Protein AF-A0A816D664-F1 (afdb_monomer)

Mean predicted aligned error: 11.18 Å

pLDDT: mean 73.48, std 14.36, range [41.25, 93.94]

Organism: NCBI:txid433720

Radius of gyration: 19.9 Å; Cα contacts (8 Å, |Δi|>4): 190; chains: 1; bounding box: 33×31×74 Å

Sequence (166 aa):
MNRKTKLEDLSNEIFYEVFDYLHMLDIFIGFSSLNQRIWHMLKSIPLHINISLANSRKQIDFLLSHLTFHEDQVISINTSDRIRDHSSVIHLLFNRHYFINLKSCKLLLIYSMTKLNNIIKQIGNLNKLVILQIYQPDRSDLNENNNDELTRILLTNKSLSLRVLK

Solvent-accessible surface area (backbone atoms only — not comparable to full-atom values): 9686 Å² total; per-residue (Å²): 133,87,80,76,57,80,72,80,76,55,60,69,66,60,55,53,53,54,55,73,72,47,52,70,67,57,52,52,50,57,48,50,68,71,41,71,69,51,27,58,56,54,64,73,46,76,37,73,47,74,53,52,86,85,60,47,70,65,57,49,55,52,50,56,65,57,39,76,83,42,33,68,29,28,33,32,42,36,42,80,50,96,85,62,68,40,43,68,58,54,38,51,50,57,73,74,47,71,47,65,46,25,30,33,40,35,43,49,41,64,81,52,69,72,52,46,52,54,45,48,57,58,55,65,70,35,88,50,44,40,38,45,34,50,36,42,77,85,64,98,76,73,59,70,72,56,56,53,50,56,50,50,63,49,60,74,46,89,64,53,60,73,49,79,49,109

Structure (mmCIF, N/CA/C/O backbone):
data_AF-A0A816D664-F1
#
_entry.id   AF-A0A816D664-F1
#
loop_
_atom_site.group_PDB
_atom_site.id
_atom_site.type_symbol
_atom_site.label_atom_id
_atom_site.label_alt_id
_atom_site.label_comp_id
_atom_site.label_asym_id
_atom_site.label_entity_id
_atom_site.label_seq_id
_atom_site.pdbx_PDB_ins_code
_atom_site.Cartn_x
_atom_site.Cartn_y
_atom_site.Cartn_z
_atom_site.occupancy
_atom_site.B_iso_or_equiv
_atom_site.auth_seq_id
_atom_site.auth_comp_id
_atom_site.auth_asym_id
_atom_site.auth_atom_id
_atom_site.pdbx_PDB_model_num
ATOM 1 N N . MET A 1 1 ? 5.304 15.063 -46.441 1.00 43.06 1 MET A N 1
ATOM 2 C CA . MET A 1 1 ? 6.155 13.892 -46.126 1.00 43.06 1 MET A CA 1
ATOM 3 C C . MET A 1 1 ? 6.088 13.653 -44.628 1.00 43.06 1 MET A C 1
ATOM 5 O O . MET A 1 1 ? 6.681 14.419 -43.880 1.00 43.06 1 MET A O 1
ATOM 9 N N . ASN A 1 2 ? 5.320 12.651 -44.190 1.00 46.50 2 ASN A N 1
ATOM 10 C CA . ASN A 1 2 ? 5.296 12.244 -42.785 1.00 46.50 2 ASN A CA 1
ATOM 11 C C . ASN A 1 2 ? 6.663 11.651 -42.439 1.00 46.50 2 ASN A C 1
ATOM 13 O O . ASN A 1 2 ? 7.029 10.603 -42.969 1.00 46.50 2 ASN A O 1
ATOM 17 N N . ARG A 1 3 ? 7.430 12.332 -41.583 1.00 50.25 3 ARG A N 1
ATOM 18 C CA . ARG A 1 3 ? 8.590 11.729 -40.924 1.00 50.25 3 ARG A CA 1
ATOM 19 C C . ARG A 1 3 ? 8.050 10.685 -39.954 1.00 50.25 3 ARG A C 1
ATOM 21 O O . ARG A 1 3 ? 7.761 11.020 -38.810 1.00 50.25 3 ARG A O 1
ATOM 28 N N . LYS A 1 4 ? 7.882 9.450 -40.428 1.00 51.47 4 LYS A N 1
ATOM 29 C CA . LYS A 1 4 ? 7.743 8.304 -39.534 1.00 51.47 4 LYS A CA 1
ATOM 30 C C . LYS A 1 4 ? 8.963 8.297 -38.627 1.00 51.47 4 LYS A C 1
ATOM 32 O O . LYS A 1 4 ? 10.100 8.395 -39.099 1.00 51.47 4 LYS A O 1
ATOM 37 N N . THR A 1 5 ? 8.727 8.321 -37.326 1.00 56.34 5 THR A N 1
ATOM 38 C CA . THR A 1 5 ? 9.826 8.223 -36.366 1.00 56.34 5 THR A CA 1
ATOM 39 C C . THR A 1 5 ? 10.352 6.790 -36.404 1.00 56.34 5 THR A C 1
ATOM 41 O O . THR A 1 5 ? 9.566 5.862 -36.548 1.00 56.34 5 THR A O 1
ATOM 44 N N . LYS A 1 6 ? 11.673 6.591 -36.274 1.00 60.09 6 LYS A N 1
ATOM 45 C CA . LYS A 1 6 ? 12.343 5.269 -36.335 1.00 60.09 6 LYS A CA 1
ATOM 46 C C . LYS A 1 6 ? 11.758 4.205 -35.384 1.00 60.09 6 LYS A C 1
ATOM 48 O O . LYS A 1 6 ? 12.110 3.039 -35.486 1.00 60.09 6 LYS A O 1
ATOM 53 N N . LEU A 1 7 ? 10.909 4.620 -34.445 1.00 58.94 7 LEU A N 1
ATOM 54 C CA . LEU A 1 7 ? 10.200 3.756 -33.513 1.00 58.94 7 LEU A CA 1
ATOM 55 C C . LEU A 1 7 ? 9.073 2.948 -34.181 1.00 58.94 7 LEU A C 1
ATOM 57 O O . LEU A 1 7 ? 8.769 1.855 -33.726 1.00 58.94 7 LEU A O 1
ATOM 61 N N . GLU A 1 8 ? 8.464 3.473 -35.250 1.00 64.50 8 GLU A N 1
ATOM 62 C CA . GLU A 1 8 ? 7.367 2.814 -35.982 1.00 64.50 8 GLU A CA 1
ATOM 63 C C . GLU A 1 8 ? 7.844 1.621 -36.826 1.00 64.50 8 GLU A C 1
ATOM 65 O O . GLU A 1 8 ? 7.024 0.815 -37.258 1.00 64.50 8 GLU A O 1
ATOM 70 N N . ASP A 1 9 ? 9.158 1.515 -37.050 1.00 68.38 9 ASP A N 1
ATOM 71 C CA . ASP A 1 9 ? 9.792 0.438 -37.817 1.00 68.38 9 ASP A CA 1
ATOM 72 C C . ASP A 1 9 ? 10.318 -0.700 -36.915 1.00 68.38 9 ASP A C 1
ATOM 74 O O . ASP A 1 9 ? 10.860 -1.685 -37.419 1.00 68.38 9 ASP A O 1
ATOM 78 N N . LEU A 1 10 ? 10.188 -0.586 -35.584 1.00 70.56 10 LEU A N 1
ATOM 79 C CA . LEU A 1 10 ? 10.534 -1.679 -34.671 1.00 70.56 10 LEU A CA 1
ATOM 80 C C . LEU A 1 10 ? 9.488 -2.798 -34.740 1.00 70.56 10 LEU A C 1
ATOM 82 O O . LEU A 1 10 ? 8.285 -2.540 -34.742 1.00 70.56 10 LEU A O 1
ATOM 86 N N . SER A 1 11 ? 9.953 -4.052 -34.721 1.00 79.94 11 SER A N 1
ATOM 87 C CA . SER A 1 11 ? 9.071 -5.213 -34.564 1.00 79.94 11 SER A CA 1
ATOM 88 C C . SER A 1 11 ? 8.285 -5.098 -33.259 1.00 79.94 11 SER A C 1
ATOM 90 O O . SER A 1 11 ? 8.856 -4.790 -32.209 1.00 79.94 11 SER A O 1
ATOM 92 N N . ASN A 1 12 ? 6.988 -5.415 -33.310 1.00 78.62 12 ASN A N 1
ATOM 93 C CA . ASN A 1 12 ? 6.140 -5.515 -32.120 1.00 78.62 12 ASN A CA 1
ATOM 94 C C . ASN A 1 12 ? 6.729 -6.480 -31.074 1.00 78.62 12 ASN A C 1
ATOM 96 O O . ASN A 1 12 ? 6.502 -6.293 -29.884 1.00 78.62 12 ASN A O 1
ATOM 100 N N . GLU A 1 13 ? 7.525 -7.465 -31.501 1.00 78.50 13 GLU A N 1
ATOM 101 C CA . GLU A 1 13 ? 8.226 -8.410 -30.621 1.00 78.50 13 GLU A CA 1
ATOM 102 C C . GLU A 1 13 ? 9.146 -7.708 -29.619 1.00 78.50 13 GLU A C 1
ATOM 104 O O . GLU A 1 13 ? 9.125 -8.054 -28.443 1.00 78.50 13 GLU A O 1
ATOM 109 N N . ILE A 1 14 ? 9.864 -6.661 -30.039 1.00 76.50 14 ILE A N 1
ATOM 110 C CA . ILE A 1 14 ? 10.742 -5.900 -29.138 1.00 76.50 14 ILE A CA 1
ATOM 111 C C . ILE A 1 14 ? 9.908 -5.135 -28.104 1.00 76.50 14 ILE A C 1
ATOM 113 O O . ILE A 1 14 ? 10.322 -4.993 -26.957 1.00 76.50 14 ILE A O 1
ATOM 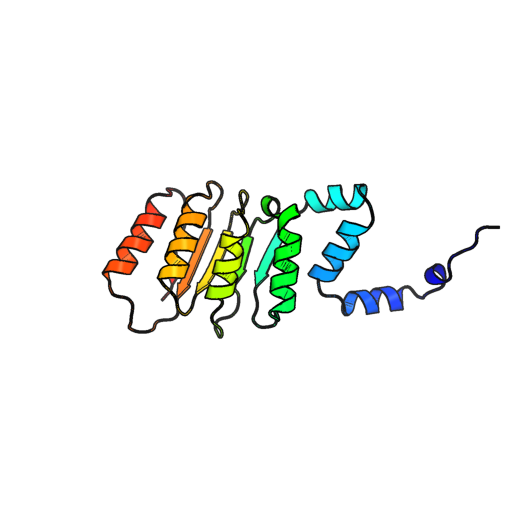117 N N . PHE A 1 15 ? 8.716 -4.655 -28.475 1.00 76.19 15 PHE A N 1
ATOM 118 C CA . PHE A 1 15 ? 7.822 -4.017 -27.511 1.00 76.19 15 PHE A CA 1
ATOM 119 C C . PHE A 1 15 ? 7.338 -5.018 -26.463 1.00 76.19 15 PHE A C 1
ATOM 121 O O . PHE A 1 15 ? 7.400 -4.707 -25.276 1.00 76.19 15 PHE A O 1
ATOM 128 N N . TYR A 1 16 ? 6.902 -6.212 -26.876 1.00 78.00 16 TYR A N 1
ATOM 129 C CA . TYR A 1 16 ? 6.491 -7.259 -25.937 1.00 78.00 16 TYR A CA 1
ATOM 130 C C . TYR A 1 16 ? 7.636 -7.664 -25.008 1.00 78.00 16 TYR A C 1
ATOM 132 O O . TYR A 1 16 ? 7.450 -7.682 -23.797 1.00 78.00 16 TYR A O 1
ATOM 140 N N . GLU A 1 17 ? 8.836 -7.852 -25.555 1.00 79.50 17 GLU A N 1
ATOM 141 C CA . GLU A 1 17 ? 10.027 -8.191 -24.780 1.00 79.50 17 GLU A CA 1
ATOM 142 C C . GLU A 1 17 ? 10.379 -7.095 -23.760 1.00 79.50 17 GLU A C 1
ATOM 144 O O . GLU A 1 17 ? 10.621 -7.387 -22.592 1.00 79.50 17 GLU A O 1
ATOM 149 N N . VAL A 1 18 ? 10.320 -5.813 -24.142 1.00 78.88 18 VAL A N 1
ATOM 150 C CA . VAL A 1 18 ? 10.524 -4.700 -23.198 1.00 78.88 18 VAL A CA 1
ATOM 151 C C . VAL A 1 18 ? 9.488 -4.725 -22.074 1.00 78.88 18 VAL A C 1
ATOM 153 O O . VAL A 1 18 ? 9.856 -4.534 -20.915 1.00 78.88 18 VAL A O 1
ATOM 156 N N . PHE A 1 19 ? 8.211 -4.969 -22.379 1.00 79.56 19 PHE A N 1
ATOM 157 C CA . PHE A 1 19 ? 7.166 -5.034 -21.354 1.00 79.56 19 PHE A CA 1
ATOM 158 C C . PHE A 1 19 ? 7.302 -6.252 -20.435 1.00 79.56 19 PHE A C 1
ATOM 160 O O . PHE A 1 19 ? 6.989 -6.125 -19.252 1.00 79.56 19 PHE A O 1
ATOM 167 N N . ASP A 1 20 ? 7.829 -7.373 -20.927 1.00 79.56 20 ASP A N 1
ATOM 168 C CA . ASP A 1 20 ? 8.101 -8.564 -20.114 1.00 79.56 20 ASP A CA 1
ATOM 169 C C . ASP A 1 20 ? 9.181 -8.310 -19.048 1.00 79.56 20 ASP A C 1
ATOM 171 O O . ASP A 1 20 ? 9.156 -8.915 -17.973 1.00 79.56 20 ASP A O 1
ATOM 175 N N . TYR A 1 21 ? 10.103 -7.376 -19.303 1.00 79.81 21 TYR A N 1
ATOM 176 C CA . TYR A 1 21 ? 11.138 -6.979 -18.342 1.00 79.81 21 TYR A CA 1
ATOM 177 C C . TYR A 1 21 ? 10.712 -5.866 -17.376 1.00 79.81 21 TYR A C 1
ATOM 179 O O . TYR A 1 21 ? 11.410 -5.623 -16.386 1.00 79.81 21 TYR A O 1
ATOM 187 N N . LEU A 1 22 ? 9.600 -5.172 -17.633 1.00 78.19 22 LEU A N 1
ATOM 188 C CA . LEU A 1 22 ? 9.158 -4.059 -16.794 1.00 78.19 22 LEU A CA 1
ATOM 189 C C . LEU A 1 22 ? 8.323 -4.545 -15.611 1.00 78.19 22 LEU A C 1
ATOM 191 O O . LEU A 1 22 ? 7.366 -5.308 -15.749 1.00 78.19 22 LEU A O 1
ATOM 195 N N . HIS A 1 23 ? 8.631 -4.029 -14.420 1.00 77.56 23 HIS A N 1
ATOM 196 C CA . HIS A 1 23 ? 7.772 -4.260 -13.271 1.00 77.56 23 HIS A CA 1
ATOM 197 C C . HIS A 1 23 ? 6.442 -3.520 -13.474 1.00 77.56 23 HIS A C 1
ATOM 199 O O . HIS A 1 23 ? 6.401 -2.419 -14.023 1.00 77.56 23 HIS A O 1
ATOM 205 N N . MET A 1 24 ? 5.334 -4.074 -12.971 1.00 76.50 24 MET A N 1
ATOM 206 C CA . MET A 1 24 ? 4.000 -3.474 -13.136 1.00 76.50 24 MET A CA 1
ATOM 207 C C . MET A 1 24 ? 3.927 -2.017 -12.639 1.00 76.50 24 MET A C 1
ATOM 209 O O . MET A 1 24 ? 3.183 -1.209 -13.191 1.00 76.50 24 MET A O 1
ATOM 213 N N . LEU A 1 25 ? 4.732 -1.665 -11.632 1.00 77.12 25 LEU A N 1
ATOM 214 C CA . LEU A 1 25 ? 4.871 -0.286 -11.156 1.00 77.12 25 LEU A CA 1
ATOM 215 C C . LEU A 1 25 ? 5.497 0.639 -12.214 1.00 77.12 25 LEU A C 1
ATOM 217 O O . LEU A 1 25 ? 5.010 1.750 -12.406 1.00 77.12 25 LEU A O 1
ATOM 221 N N . ASP A 1 26 ? 6.529 0.176 -12.919 1.00 79.12 26 ASP A N 1
ATOM 222 C CA . ASP A 1 26 ? 7.193 0.940 -13.980 1.00 79.12 26 ASP A CA 1
ATOM 223 C C . ASP A 1 26 ? 6.233 1.170 -15.150 1.00 79.12 26 ASP A C 1
ATOM 225 O O . ASP A 1 26 ? 6.122 2.284 -15.660 1.00 79.12 26 ASP A O 1
ATOM 229 N N . ILE A 1 27 ? 5.465 0.135 -15.509 1.00 81.81 27 ILE A N 1
ATOM 230 C CA . ILE A 1 27 ? 4.413 0.214 -16.529 1.00 81.81 27 ILE A CA 1
ATOM 231 C C . ILE A 1 27 ? 3.360 1.251 -16.123 1.00 81.81 27 ILE A C 1
ATOM 233 O O . ILE A 1 27 ? 3.046 2.157 -16.896 1.00 81.81 27 ILE A O 1
ATOM 237 N N . PHE A 1 28 ? 2.837 1.160 -14.897 1.00 81.12 28 PHE A N 1
ATOM 238 C CA . PHE A 1 28 ? 1.817 2.079 -14.389 1.00 81.12 28 PHE A CA 1
ATOM 239 C C . PHE A 1 28 ? 2.270 3.545 -14.440 1.00 81.12 28 PHE A C 1
ATOM 241 O O . PHE A 1 28 ? 1.501 4.414 -14.852 1.00 81.12 28 PHE A O 1
ATOM 248 N N . ILE A 1 29 ? 3.525 3.817 -14.080 1.00 77.81 29 ILE A N 1
ATOM 249 C CA . ILE A 1 29 ? 4.109 5.167 -14.082 1.00 77.81 29 ILE A CA 1
ATOM 250 C C . ILE A 1 29 ? 4.384 5.660 -15.500 1.00 77.81 29 ILE A C 1
ATOM 252 O O . ILE A 1 29 ? 4.113 6.820 -15.831 1.00 77.81 29 ILE A O 1
ATOM 256 N N . GLY A 1 30 ? 4.881 4.770 -16.360 1.00 83.06 30 GLY A N 1
ATOM 257 C CA . GLY A 1 30 ? 5.035 5.049 -17.780 1.00 83.06 30 GLY A CA 1
ATOM 258 C C . GLY A 1 30 ? 3.717 5.551 -18.358 1.00 83.06 30 GLY A C 1
ATOM 259 O O . GLY A 1 30 ? 3.673 6.638 -18.921 1.00 83.06 30 GLY A O 1
ATOM 260 N N . PHE A 1 31 ? 2.616 4.838 -18.108 1.00 83.06 31 PHE A N 1
ATOM 261 C CA . PHE A 1 31 ? 1.297 5.252 -18.585 1.00 83.06 31 PHE A CA 1
ATOM 262 C C . PHE A 1 31 ? 0.752 6.508 -17.889 1.00 83.06 31 PHE A C 1
ATOM 264 O O . PHE A 1 31 ? 0.151 7.346 -18.566 1.00 83.06 31 PHE A O 1
ATOM 271 N N . SER A 1 32 ? 0.962 6.690 -16.580 1.00 79.75 32 SER A N 1
ATOM 272 C CA . SER A 1 32 ? 0.440 7.861 -15.853 1.00 79.75 32 SER A CA 1
ATOM 273 C C . SER A 1 32 ? 1.061 9.184 -16.300 1.00 79.75 32 SER A C 1
ATOM 275 O O . SER A 1 32 ? 0.417 10.228 -16.188 1.00 79.75 32 SER A O 1
ATOM 277 N N . SER A 1 33 ? 2.262 9.138 -16.881 1.00 81.38 33 SER A N 1
ATOM 278 C CA . SER A 1 33 ? 2.984 10.308 -17.391 1.00 81.38 33 SER A CA 1
ATOM 279 C C . SER A 1 33 ? 2.764 10.611 -18.882 1.00 81.38 33 SER A C 1
ATOM 281 O O . SER A 1 33 ? 3.177 11.675 -19.339 1.00 81.38 33 SER A O 1
ATOM 283 N N . LEU A 1 34 ? 2.080 9.744 -19.646 1.00 85.12 34 LEU A N 1
ATOM 284 C CA . LEU A 1 34 ? 1.921 9.922 -21.101 1.00 85.12 34 LEU A CA 1
ATOM 285 C C . LEU A 1 34 ? 1.081 11.146 -21.485 1.00 85.12 34 LEU A C 1
ATOM 287 O O . LEU A 1 34 ? 1.493 11.947 -22.319 1.00 85.12 34 LEU A O 1
ATOM 291 N N . ASN A 1 35 ? -0.139 11.255 -20.952 1.00 87.06 35 ASN A N 1
ATOM 292 C CA . ASN A 1 35 ? -1.020 12.406 -21.159 1.00 87.06 35 ASN A CA 1
ATOM 293 C C . ASN A 1 35 ? -2.184 12.414 -20.157 1.00 87.06 35 ASN A C 1
ATOM 295 O O . ASN A 1 35 ? -2.508 11.405 -19.531 1.00 87.06 35 ASN A O 1
ATOM 299 N N . GLN A 1 36 ? -2.871 13.557 -20.066 1.00 85.12 36 GLN A N 1
ATOM 300 C CA . GLN A 1 36 ? -3.964 13.772 -19.116 1.00 85.12 36 GLN A CA 1
ATOM 301 C C . GLN A 1 36 ? -5.145 12.803 -19.304 1.00 85.12 36 GLN A C 1
ATOM 303 O O . GLN A 1 36 ? -5.793 12.431 -18.329 1.00 85.12 36 GLN A O 1
ATOM 308 N N . ARG A 1 37 ? -5.434 12.365 -20.537 1.00 88.50 37 ARG A N 1
ATOM 309 C CA . ARG A 1 37 ? -6.525 11.416 -20.802 1.00 88.50 37 ARG A CA 1
ATOM 310 C C . ARG A 1 37 ? -6.210 10.038 -20.221 1.00 88.50 37 ARG A C 1
ATOM 312 O O . ARG A 1 37 ? -7.069 9.458 -19.562 1.00 88.50 37 ARG A O 1
ATOM 319 N N . ILE A 1 38 ? -4.998 9.531 -20.450 1.00 84.69 38 ILE A N 1
ATOM 320 C CA . ILE A 1 38 ? -4.542 8.260 -19.870 1.00 84.69 38 ILE A CA 1
ATOM 321 C C . ILE A 1 38 ? -4.481 8.386 -18.352 1.00 84.69 38 ILE A C 1
ATOM 323 O O . ILE A 1 38 ? -4.948 7.491 -17.657 1.00 84.69 38 ILE A O 1
ATOM 327 N N . TRP A 1 39 ? -4.016 9.524 -17.837 1.00 84.56 39 TRP A N 1
ATOM 328 C CA . TRP A 1 39 ? -4.014 9.774 -16.403 1.00 84.56 39 TRP A CA 1
ATOM 329 C C . TRP A 1 39 ? -5.425 9.657 -15.796 1.00 84.56 39 TRP A C 1
ATOM 331 O O . TRP A 1 39 ? -5.653 8.863 -14.886 1.00 84.56 39 TRP A O 1
ATOM 341 N N . HIS A 1 40 ? -6.421 10.351 -16.350 1.00 85.06 40 HIS A N 1
ATOM 342 C CA . HIS A 1 40 ? -7.808 10.242 -15.872 1.00 85.06 40 HIS A CA 1
ATOM 343 C C . HIS A 1 40 ? -8.375 8.825 -15.981 1.00 85.06 40 HIS A C 1
ATOM 345 O O . HIS A 1 40 ? -9.110 8.390 -15.096 1.00 85.06 40 HIS A O 1
ATOM 351 N N . MET A 1 41 ? -8.013 8.084 -17.031 1.00 86.06 41 MET A N 1
ATOM 352 C CA . MET A 1 41 ? -8.402 6.681 -17.164 1.00 86.06 41 MET A CA 1
ATOM 353 C C . MET A 1 41 ? -7.795 5.841 -16.037 1.00 86.06 41 MET A C 1
ATOM 355 O O . MET A 1 41 ? -8.515 5.100 -15.371 1.00 86.06 41 MET A O 1
ATOM 359 N N . LEU A 1 42 ? -6.499 6.001 -15.764 1.00 84.69 42 LEU A N 1
ATOM 360 C CA . LEU A 1 42 ? -5.822 5.291 -14.683 1.00 84.69 42 LEU A CA 1
ATOM 361 C C . LEU A 1 42 ? -6.383 5.658 -13.311 1.00 84.69 42 LEU A C 1
ATOM 363 O O . LEU A 1 42 ? -6.479 4.762 -12.481 1.00 84.69 42 LEU A O 1
ATOM 367 N N . LYS A 1 43 ? -6.814 6.909 -13.074 1.00 84.38 43 LYS A N 1
ATOM 368 C CA . LYS A 1 43 ? -7.468 7.331 -11.817 1.00 84.38 43 LYS A CA 1
ATOM 369 C C . LYS A 1 43 ? -8.722 6.533 -11.468 1.00 84.38 43 LYS A C 1
ATOM 371 O O . LYS A 1 43 ? -9.066 6.401 -10.299 1.00 84.38 43 LYS A O 1
ATOM 376 N N . SER A 1 44 ? -9.414 6.007 -12.474 1.00 85.38 44 SER A N 1
ATOM 377 C CA . SER A 1 44 ? -10.617 5.197 -12.260 1.00 85.38 44 SER A CA 1
ATOM 378 C C . SER A 1 44 ? -10.315 3.757 -11.833 1.00 85.38 44 SER A C 1
ATOM 380 O O . SER A 1 44 ? -11.217 3.045 -11.390 1.00 85.38 44 SER A O 1
ATOM 382 N N . ILE A 1 45 ? -9.058 3.319 -11.954 1.00 88.44 45 ILE A N 1
ATOM 383 C CA . ILE A 1 45 ? -8.662 1.937 -11.697 1.00 88.44 45 ILE A CA 1
ATOM 384 C C . ILE A 1 45 ? -8.350 1.767 -10.205 1.00 88.44 45 ILE A C 1
ATOM 386 O O . ILE A 1 45 ? -7.515 2.497 -9.668 1.00 88.44 45 ILE A O 1
ATOM 390 N N . PRO A 1 46 ? -8.974 0.803 -9.513 1.00 90.94 46 PRO A N 1
ATOM 391 C CA . PRO A 1 46 ? -8.611 0.494 -8.140 1.00 90.94 46 PRO A CA 1
ATOM 392 C C . PRO A 1 46 ? -7.211 -0.128 -8.063 1.00 90.94 46 PRO A C 1
ATOM 394 O O . PRO A 1 46 ? -6.871 -1.033 -8.825 1.00 90.94 46 PRO A O 1
ATOM 397 N N . LEU A 1 47 ? -6.411 0.326 -7.101 1.00 89.94 47 LEU A N 1
ATOM 398 C CA . LEU A 1 47 ? -5.061 -0.168 -6.861 1.00 89.94 47 LEU A CA 1
ATOM 399 C C . LEU A 1 47 ? -5.035 -1.211 -5.742 1.00 89.94 47 LEU A C 1
ATOM 401 O O . LEU A 1 47 ? -5.611 -1.037 -4.661 1.00 89.94 47 LEU A O 1
ATOM 405 N N . HIS A 1 48 ? -4.296 -2.284 -6.009 1.00 90.44 48 HIS A N 1
ATOM 406 C CA . HIS A 1 48 ? -4.026 -3.369 -5.078 1.00 90.44 48 HIS A CA 1
ATOM 407 C C . HIS A 1 48 ? -2.523 -3.429 -4.817 1.00 90.44 48 HIS A C 1
ATOM 409 O O . HIS A 1 48 ? -1.744 -3.794 -5.694 1.00 90.44 48 HIS A O 1
ATOM 415 N N . ILE A 1 49 ? -2.108 -3.065 -3.607 1.00 87.62 49 ILE A N 1
ATOM 416 C CA . ILE A 1 49 ? -0.697 -3.050 -3.228 1.00 87.62 49 ILE A CA 1
ATOM 417 C C . ILE A 1 49 ? -0.339 -4.403 -2.623 1.00 87.62 49 ILE A C 1
ATOM 419 O O . ILE A 1 49 ? -0.896 -4.800 -1.598 1.00 87.62 49 ILE A O 1
ATOM 423 N N . ASN A 1 50 ? 0.626 -5.087 -3.233 1.00 86.19 50 ASN A N 1
ATOM 424 C CA . ASN A 1 50 ? 1.251 -6.274 -2.665 1.00 86.19 50 ASN A CA 1
ATOM 425 C C . ASN A 1 50 ? 2.723 -5.979 -2.367 1.00 86.19 50 ASN A C 1
ATOM 427 O O . ASN A 1 50 ? 3.497 -5.660 -3.269 1.00 86.19 50 ASN A O 1
ATOM 431 N N . ILE A 1 51 ? 3.104 -6.062 -1.096 1.00 81.56 51 ILE A N 1
ATOM 432 C CA . ILE A 1 51 ? 4.478 -5.850 -0.645 1.00 81.56 51 ILE A CA 1
ATOM 433 C C . ILE A 1 51 ? 5.095 -7.227 -0.384 1.00 81.56 51 ILE A C 1
ATOM 435 O O . ILE A 1 51 ? 4.694 -7.911 0.559 1.00 81.56 51 ILE A O 1
ATOM 439 N N . SER A 1 52 ? 6.065 -7.614 -1.216 1.00 76.31 52 SER A N 1
ATOM 440 C CA . SER A 1 52 ? 6.811 -8.877 -1.122 1.00 76.31 52 SER A CA 1
ATOM 441 C C . SER A 1 52 ? 8.300 -8.656 -0.793 1.00 76.31 52 SER A C 1
ATOM 443 O O . SER A 1 52 ? 8.819 -7.538 -0.875 1.00 76.31 52 SER A O 1
ATOM 445 N N . LEU A 1 53 ? 8.996 -9.735 -0.425 1.00 62.75 53 LEU A N 1
ATOM 446 C CA . LEU A 1 53 ? 10.426 -9.864 -0.107 1.00 62.75 53 LEU A CA 1
ATOM 447 C C . LEU A 1 53 ? 11.350 -9.373 -1.220 1.00 62.75 53 LEU A C 1
ATOM 449 O O . LEU A 1 53 ? 12.476 -8.963 -0.932 1.00 62.75 53 LEU A O 1
ATOM 453 N N . ALA A 1 54 ? 10.891 -9.442 -2.472 1.00 61.97 54 ALA A N 1
ATOM 454 C CA . ALA A 1 54 ? 11.660 -9.035 -3.643 1.00 61.97 54 ALA A CA 1
ATOM 455 C C . ALA A 1 54 ? 11.802 -7.510 -3.755 1.00 61.97 54 ALA A C 1
ATOM 457 O O . ALA A 1 54 ? 12.672 -7.026 -4.478 1.00 61.97 54 ALA A O 1
ATOM 458 N N . ASN A 1 55 ? 10.987 -6.749 -3.018 1.00 68.62 55 ASN A N 1
ATOM 459 C CA . ASN A 1 55 ? 11.007 -5.300 -3.102 1.00 68.62 55 ASN A CA 1
ATOM 460 C C . ASN A 1 55 ? 12.232 -4.729 -2.377 1.00 68.62 55 ASN A C 1
ATOM 462 O O . ASN A 1 55 ? 12.344 -4.747 -1.149 1.00 68.62 55 ASN A O 1
ATOM 466 N N . SER A 1 56 ? 13.155 -4.169 -3.152 1.00 70.25 56 SER A N 1
ATOM 467 C CA . SER A 1 56 ? 14.254 -3.355 -2.641 1.00 70.25 56 SER A CA 1
ATOM 468 C C . SER A 1 56 ? 13.724 -2.095 -1.944 1.00 70.25 56 SER A C 1
ATOM 470 O O . SER A 1 56 ? 12.661 -1.571 -2.279 1.00 70.25 56 SER A O 1
ATOM 472 N N . ARG A 1 57 ? 14.506 -1.530 -1.013 1.00 74.06 57 ARG A N 1
ATOM 473 C CA . ARG A 1 57 ? 14.164 -0.249 -0.365 1.00 74.06 57 ARG A 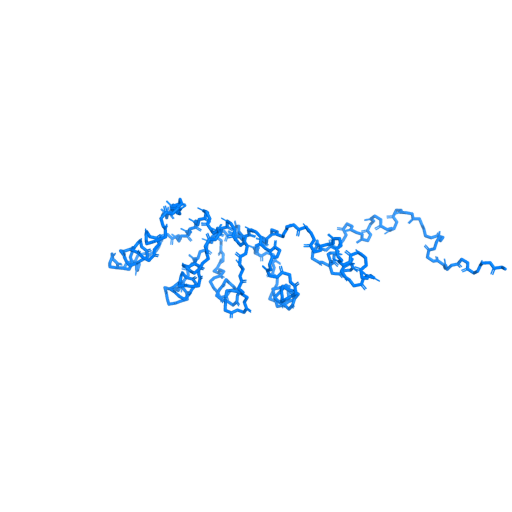CA 1
ATOM 474 C C . ARG A 1 57 ? 13.882 0.860 -1.385 1.00 74.06 57 ARG A C 1
ATOM 476 O O . ARG A 1 57 ? 12.964 1.640 -1.183 1.00 74.06 57 ARG A O 1
ATOM 483 N N . LYS A 1 58 ? 14.610 0.869 -2.508 1.00 77.50 58 LYS A N 1
ATOM 484 C CA . LYS A 1 58 ? 14.387 1.812 -3.612 1.00 77.50 58 LYS A CA 1
ATOM 485 C C . LYS A 1 58 ? 13.003 1.653 -4.237 1.00 77.50 58 LYS A C 1
ATOM 487 O O . LYS A 1 58 ? 12.335 2.655 -4.438 1.00 77.50 58 LYS A O 1
ATOM 492 N N . GLN A 1 59 ? 12.555 0.425 -4.500 1.00 77.06 59 GLN A N 1
ATOM 493 C CA . GLN A 1 59 ? 11.208 0.171 -5.030 1.00 77.06 59 GLN A CA 1
ATOM 494 C C . GLN A 1 59 ? 10.119 0.600 -4.044 1.00 77.06 59 GLN A C 1
ATOM 496 O O . GLN A 1 59 ? 9.084 1.104 -4.458 1.00 77.06 59 GLN A O 1
ATOM 501 N N . ILE A 1 60 ? 10.365 0.450 -2.741 1.00 77.81 60 ILE A N 1
ATOM 502 C CA . ILE A 1 60 ? 9.440 0.907 -1.699 1.00 77.81 60 ILE A CA 1
ATOM 503 C C . ILE A 1 60 ? 9.389 2.434 -1.643 1.00 77.81 60 ILE A C 1
ATOM 505 O O . ILE A 1 60 ? 8.302 3.001 -1.676 1.00 77.81 60 ILE A O 1
ATOM 509 N N . ASP A 1 61 ? 10.537 3.110 -1.592 1.00 80.69 61 ASP A N 1
ATOM 510 C CA . ASP A 1 61 ? 10.595 4.577 -1.590 1.00 80.69 61 ASP A CA 1
ATOM 511 C C . ASP A 1 61 ? 9.961 5.159 -2.864 1.00 80.69 61 ASP A C 1
ATOM 513 O O . ASP A 1 61 ? 9.229 6.148 -2.805 1.00 80.69 61 ASP A O 1
ATOM 517 N N . PHE A 1 62 ? 10.182 4.496 -3.999 1.00 80.12 62 PHE A N 1
ATOM 518 C CA . PHE A 1 62 ? 9.596 4.841 -5.287 1.00 80.12 62 PHE A CA 1
ATOM 519 C C . PHE A 1 62 ? 8.080 4.605 -5.331 1.00 80.12 62 PHE A C 1
ATOM 521 O O . PHE A 1 62 ? 7.341 5.468 -5.795 1.00 80.12 62 PHE A O 1
ATOM 528 N N . LEU A 1 63 ? 7.578 3.489 -4.794 1.00 81.69 63 LEU A N 1
ATOM 529 C CA . LEU A 1 63 ? 6.139 3.270 -4.625 1.00 81.69 63 LEU A CA 1
ATOM 530 C C . LEU A 1 63 ? 5.523 4.384 -3.767 1.00 81.69 63 LEU A C 1
ATOM 532 O O . LEU A 1 63 ? 4.515 4.974 -4.147 1.00 81.69 63 LEU A O 1
ATOM 536 N N . LEU A 1 64 ? 6.151 4.703 -2.631 1.00 83.12 64 LEU A N 1
ATOM 537 C CA . LEU A 1 64 ? 5.667 5.726 -1.706 1.00 83.12 64 LEU A CA 1
ATOM 538 C C . LEU A 1 64 ? 5.596 7.110 -2.351 1.00 83.12 64 LEU A C 1
ATOM 540 O O . LEU A 1 64 ? 4.638 7.825 -2.100 1.00 83.12 64 LEU A O 1
ATOM 544 N N . SER A 1 65 ? 6.563 7.506 -3.182 1.00 84.12 65 SER A N 1
ATOM 545 C CA . SER A 1 65 ? 6.492 8.817 -3.842 1.00 84.12 65 SER A CA 1
ATOM 546 C C . SER A 1 65 ? 5.294 8.918 -4.786 1.00 84.12 65 SER A C 1
ATOM 548 O O . SER A 1 65 ? 4.644 9.961 -4.844 1.00 84.12 65 SER A O 1
ATOM 550 N N . HIS A 1 66 ? 4.978 7.831 -5.492 1.00 81.50 66 HIS A N 1
ATOM 551 C CA . HIS A 1 66 ? 3.891 7.806 -6.467 1.00 81.50 66 HIS A CA 1
ATOM 552 C C . HIS A 1 66 ? 2.519 7.723 -5.804 1.00 81.50 66 HIS A C 1
ATOM 554 O O . HIS A 1 66 ? 1.594 8.382 -6.265 1.00 81.50 66 HIS A O 1
ATOM 560 N N . LEU A 1 67 ? 2.378 6.999 -4.691 1.00 84.25 67 LEU A N 1
ATOM 561 C CA . LEU A 1 67 ? 1.089 6.857 -4.006 1.00 84.25 67 LEU A CA 1
ATOM 562 C C . LEU A 1 67 ? 0.480 8.182 -3.534 1.00 84.25 67 LEU A C 1
ATOM 564 O O . LEU A 1 67 ? -0.741 8.256 -3.448 1.00 84.25 67 LEU A O 1
ATOM 568 N N . THR A 1 68 ? 1.275 9.233 -3.324 1.00 83.38 68 THR A N 1
ATOM 569 C CA . THR A 1 68 ? 0.793 10.582 -2.973 1.00 83.38 68 THR A CA 1
ATOM 570 C C . THR A 1 68 ? -0.359 11.071 -3.864 1.00 83.38 68 THR A C 1
ATOM 572 O O . THR A 1 68 ? -1.267 11.740 -3.386 1.00 83.38 68 THR A O 1
ATOM 575 N N . PHE A 1 69 ? -0.357 10.728 -5.158 1.00 82.88 69 PHE A N 1
ATOM 576 C CA . PHE A 1 69 ? -1.393 11.161 -6.110 1.00 82.88 69 PHE A CA 1
ATOM 577 C C . PHE A 1 69 ? -2.487 10.118 -6.377 1.00 82.88 69 PHE A C 1
ATOM 579 O O . PHE A 1 69 ? -3.388 10.379 -7.176 1.00 82.88 69 PHE A O 1
ATOM 586 N N . HIS A 1 70 ? -2.386 8.949 -5.744 1.00 85.62 70 HIS A N 1
ATOM 587 C CA . HIS A 1 70 ? -3.213 7.770 -6.006 1.00 85.62 70 HIS A CA 1
ATOM 588 C C . HIS A 1 70 ? -3.715 7.097 -4.714 1.00 85.62 70 HIS A C 1
ATOM 590 O O . HIS A 1 70 ? -4.189 5.960 -4.750 1.00 85.62 70 HIS A O 1
ATOM 596 N N . GLU A 1 71 ? -3.580 7.746 -3.553 1.00 87.12 71 GLU A N 1
ATOM 597 C CA . GLU A 1 71 ? -3.918 7.161 -2.248 1.00 87.12 71 GLU A CA 1
ATOM 598 C C . GLU A 1 71 ? -5.403 6.793 -2.129 1.00 87.12 71 GLU A C 1
ATOM 600 O O . GLU A 1 71 ? -5.761 5.801 -1.489 1.00 87.12 71 GLU A O 1
ATOM 605 N N . ASP A 1 72 ? -6.266 7.538 -2.816 1.00 90.00 72 ASP A N 1
ATOM 606 C CA . ASP A 1 72 ? -7.696 7.287 -2.928 1.00 90.00 72 ASP A CA 1
ATOM 607 C C . ASP A 1 72 ? -8.012 6.087 -3.828 1.00 90.00 72 ASP A C 1
ATOM 609 O O . ASP A 1 72 ? -9.079 5.491 -3.714 1.00 90.00 72 ASP A O 1
ATOM 613 N N . GLN A 1 73 ? -7.100 5.665 -4.694 1.00 91.25 73 GLN A N 1
ATOM 614 C CA . GLN A 1 73 ? -7.318 4.495 -5.540 1.00 91.25 73 GLN A CA 1
ATOM 615 C C . GLN A 1 73 ? -7.009 3.186 -4.815 1.00 91.25 73 GLN A C 1
ATOM 617 O O . GLN A 1 73 ? -7.458 2.125 -5.247 1.00 91.25 73 GLN A O 1
ATOM 622 N N . VAL A 1 74 ? -6.243 3.231 -3.723 1.00 92.25 74 VAL A N 1
ATOM 623 C CA . VAL A 1 74 ? -5.810 2.033 -2.998 1.00 92.25 74 VAL A CA 1
ATOM 624 C C . VAL A 1 74 ? -6.989 1.411 -2.257 1.00 92.25 74 VAL A C 1
ATOM 626 O O . VAL A 1 74 ? -7.470 1.939 -1.256 1.00 92.25 74 VAL A O 1
ATOM 629 N N . ILE A 1 75 ? -7.425 0.239 -2.722 1.00 93.94 75 ILE A N 1
ATOM 630 C CA . ILE A 1 75 ? -8.532 -0.503 -2.102 1.00 93.94 75 ILE A CA 1
ATOM 631 C C . ILE A 1 75 ? -8.068 -1.709 -1.294 1.00 93.94 75 ILE A C 1
ATOM 633 O O . ILE A 1 75 ? -8.805 -2.177 -0.419 1.00 93.94 75 ILE A O 1
ATOM 637 N N . SER A 1 76 ? -6.854 -2.211 -1.541 1.00 93.44 76 SER A N 1
ATOM 638 C CA . SER A 1 76 ? -6.279 -3.258 -0.702 1.00 93.44 76 SER A CA 1
ATOM 639 C C . SER A 1 76 ? -4.769 -3.186 -0.553 1.00 93.44 76 SER A C 1
ATOM 641 O O . SER A 1 76 ? -4.067 -2.931 -1.530 1.00 93.44 76 SER A O 1
ATOM 643 N N . ILE A 1 77 ? -4.288 -3.536 0.638 1.00 90.31 77 ILE A N 1
ATOM 644 C CA . ILE A 1 77 ? -2.869 -3.707 0.957 1.00 90.31 77 ILE A CA 1
ATOM 645 C C . ILE A 1 77 ? -2.666 -5.129 1.483 1.00 90.31 77 ILE A C 1
ATOM 647 O O . ILE A 1 77 ? -3.405 -5.580 2.361 1.00 90.31 77 ILE A O 1
ATOM 651 N N . ASN A 1 78 ? -1.677 -5.835 0.944 1.00 88.19 78 ASN A N 1
ATOM 652 C CA . ASN A 1 78 ? -1.294 -7.174 1.373 1.00 88.19 78 ASN A CA 1
ATOM 653 C C . ASN A 1 78 ? 0.225 -7.265 1.542 1.00 88.19 78 ASN A C 1
ATOM 655 O O . ASN A 1 78 ? 0.966 -6.795 0.677 1.00 88.19 78 ASN A O 1
ATOM 659 N N . THR A 1 79 ? 0.687 -7.896 2.617 1.00 83.00 79 THR A N 1
ATOM 660 C CA . THR A 1 79 ? 2.085 -8.310 2.757 1.00 83.00 79 THR A CA 1
ATOM 661 C C . THR A 1 79 ? 2.154 -9.833 2.760 1.00 83.00 79 THR A C 1
ATOM 663 O O . THR A 1 79 ? 1.600 -10.506 3.628 1.00 83.00 79 THR A O 1
ATOM 666 N N . SER A 1 80 ? 2.755 -10.392 1.710 1.00 67.75 80 SER A N 1
ATOM 667 C CA . SER A 1 80 ? 2.592 -11.810 1.357 1.00 67.75 80 SER A CA 1
ATOM 668 C C . SER A 1 80 ? 3.641 -12.741 1.970 1.00 67.75 80 SER A C 1
ATOM 670 O O . SER A 1 80 ? 3.457 -13.957 1.934 1.00 67.75 80 SER A O 1
ATOM 672 N N . ASP A 1 81 ? 4.697 -12.209 2.591 1.00 66.50 81 ASP A N 1
ATOM 673 C CA . ASP A 1 81 ? 5.900 -12.997 2.849 1.00 66.50 81 ASP A CA 1
ATOM 674 C C . ASP A 1 81 ? 6.266 -13.200 4.318 1.00 66.50 81 ASP A C 1
ATOM 676 O O . ASP A 1 81 ? 6.687 -12.284 5.017 1.00 66.50 81 ASP A O 1
ATOM 680 N N . ARG A 1 82 ? 6.217 -14.470 4.744 1.00 58.56 82 ARG A N 1
ATOM 681 C CA . ARG A 1 82 ? 6.386 -14.958 6.129 1.00 58.56 82 ARG A CA 1
ATOM 682 C C . ARG A 1 82 ? 7.782 -14.804 6.747 1.00 58.56 82 ARG A C 1
ATOM 684 O O . ARG A 1 82 ? 7.961 -15.163 7.906 1.00 58.56 82 ARG A O 1
ATOM 691 N N . ILE A 1 83 ? 8.772 -14.322 5.993 1.00 54.41 83 ILE A N 1
ATOM 692 C CA . ILE A 1 83 ? 10.195 -14.539 6.313 1.00 54.41 83 ILE A CA 1
ATOM 693 C C . ILE A 1 83 ? 10.919 -13.253 6.760 1.00 54.41 83 ILE A C 1
ATOM 695 O O . ILE A 1 83 ? 11.918 -13.345 7.473 1.00 54.41 83 ILE A O 1
ATOM 699 N N . ARG A 1 84 ? 10.441 -12.045 6.410 1.00 61.28 84 ARG A N 1
ATOM 700 C CA . ARG A 1 84 ? 11.066 -10.773 6.839 1.00 61.28 84 ARG A CA 1
ATOM 701 C C . ARG A 1 84 ? 10.083 -9.801 7.470 1.00 61.28 84 ARG A C 1
ATOM 703 O O . ARG A 1 84 ? 8.915 -9.738 7.109 1.00 61.28 84 ARG A O 1
ATOM 710 N N . ASP A 1 85 ? 10.599 -9.015 8.413 1.00 63.19 85 ASP A N 1
ATOM 711 C CA . ASP A 1 85 ? 9.814 -7.998 9.096 1.00 63.19 85 ASP A CA 1
ATOM 712 C C . ASP A 1 85 ? 9.484 -6.829 8.160 1.00 63.19 85 ASP A C 1
ATOM 714 O O . ASP A 1 85 ? 10.340 -6.004 7.835 1.00 63.19 85 ASP A O 1
ATOM 718 N N . HIS A 1 86 ? 8.218 -6.736 7.759 1.00 72.06 86 HIS A N 1
ATOM 719 C CA . HIS A 1 86 ? 7.699 -5.613 6.982 1.00 72.06 86 HIS A CA 1
ATOM 720 C C . HIS A 1 86 ? 7.230 -4.442 7.863 1.00 72.06 86 HIS A C 1
ATOM 722 O O . HIS A 1 86 ? 6.765 -3.436 7.325 1.00 72.06 86 HIS A O 1
ATOM 728 N N . SER A 1 87 ? 7.380 -4.513 9.195 1.00 73.25 87 SER A N 1
ATOM 729 C CA . SER A 1 87 ? 6.855 -3.505 10.130 1.00 73.25 87 SER A CA 1
ATOM 730 C C . SER A 1 87 ? 7.291 -2.084 9.796 1.00 73.25 87 SER A C 1
ATOM 732 O O . SER A 1 87 ? 6.478 -1.167 9.828 1.00 73.25 87 SER A O 1
ATOM 734 N N . SER A 1 88 ? 8.557 -1.885 9.426 1.00 76.56 88 SER A N 1
ATOM 735 C CA . SER A 1 88 ? 9.086 -0.556 9.106 1.00 76.56 88 SER A CA 1
ATOM 736 C C . SER A 1 88 ? 8.505 0.004 7.809 1.00 76.56 88 SER A C 1
ATOM 738 O O . SER A 1 88 ? 8.245 1.199 7.729 1.00 76.56 88 SER A O 1
ATOM 740 N N . VAL A 1 89 ? 8.260 -0.855 6.818 1.00 79.19 89 VAL A N 1
ATOM 741 C CA . VAL A 1 89 ? 7.668 -0.469 5.530 1.00 79.19 89 VAL A CA 1
ATOM 742 C C . VAL A 1 89 ? 6.197 -0.137 5.708 1.00 79.19 89 VAL A C 1
ATOM 744 O O . VAL A 1 89 ? 5.748 0.904 5.248 1.00 79.19 89 VAL A O 1
ATOM 747 N N . ILE A 1 90 ? 5.460 -0.994 6.415 1.00 81.19 90 ILE A N 1
ATOM 748 C CA . ILE A 1 90 ? 4.041 -0.785 6.708 1.00 81.19 90 ILE A CA 1
ATOM 749 C C . ILE A 1 90 ? 3.872 0.487 7.543 1.00 81.19 90 ILE A C 1
ATOM 751 O O . ILE A 1 90 ? 3.032 1.325 7.231 1.00 81.19 90 ILE A O 1
ATOM 755 N N . HIS A 1 91 ? 4.708 0.676 8.564 1.00 80.00 91 HIS A N 1
ATOM 756 C CA . HIS A 1 91 ? 4.677 1.886 9.376 1.00 80.00 91 HIS A CA 1
ATOM 757 C C . HIS A 1 91 ? 4.955 3.137 8.537 1.00 80.00 91 HIS A C 1
ATOM 759 O O . HIS A 1 91 ? 4.238 4.124 8.651 1.00 80.00 91 HIS A O 1
ATOM 765 N N . LEU A 1 92 ? 5.950 3.089 7.646 1.00 82.75 92 LEU A N 1
ATOM 766 C CA . LEU A 1 92 ? 6.242 4.191 6.733 1.00 82.75 92 LEU A CA 1
ATOM 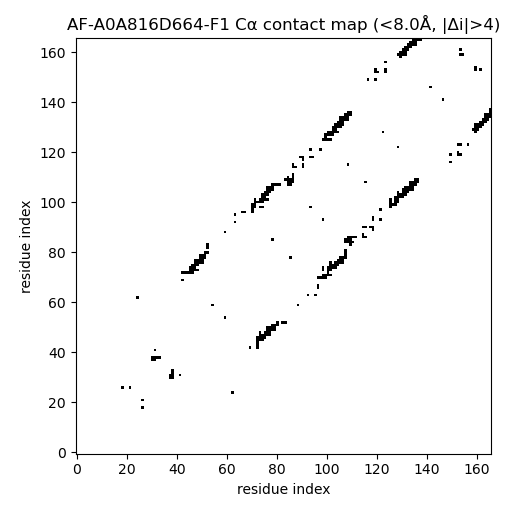767 C C . LEU A 1 92 ? 5.083 4.465 5.762 1.00 82.75 92 LEU A C 1
ATOM 769 O O . LEU A 1 92 ? 4.772 5.625 5.502 1.00 82.75 92 LEU A O 1
ATOM 773 N N . LEU A 1 93 ? 4.440 3.411 5.257 1.00 86.19 93 LEU A N 1
ATOM 774 C CA . LEU A 1 93 ? 3.310 3.483 4.335 1.00 86.19 93 LEU A CA 1
ATOM 775 C C . LEU A 1 93 ? 2.135 4.239 4.962 1.00 86.19 93 LEU A C 1
ATOM 777 O O . LEU A 1 93 ? 1.689 5.230 4.386 1.00 86.19 93 LEU A O 1
ATOM 781 N N . PHE A 1 94 ? 1.693 3.819 6.150 1.00 85.12 94 PHE A N 1
ATOM 782 C CA . PHE A 1 94 ? 0.565 4.441 6.850 1.00 85.12 94 PHE A CA 1
ATOM 783 C C . PHE A 1 94 ? 0.916 5.784 7.515 1.00 85.12 94 PHE A C 1
ATOM 785 O O . PHE A 1 94 ? 0.037 6.618 7.699 1.00 85.12 94 PHE A O 1
ATOM 792 N N . ASN A 1 95 ? 2.191 6.057 7.816 1.00 85.56 95 ASN A N 1
ATOM 793 C CA . ASN A 1 95 ? 2.613 7.391 8.265 1.00 85.56 95 ASN A CA 1
ATOM 794 C C . ASN A 1 95 ? 2.573 8.443 7.154 1.00 85.56 95 ASN A C 1
ATOM 796 O O . ASN A 1 95 ? 2.418 9.624 7.451 1.00 85.56 95 ASN A O 1
ATOM 800 N N . ARG A 1 96 ? 2.798 8.040 5.899 1.00 85.62 96 ARG A N 1
ATOM 801 C CA . ARG A 1 96 ? 2.885 8.973 4.768 1.00 85.62 96 ARG A CA 1
ATOM 802 C C . ARG A 1 96 ? 1.576 9.158 4.017 1.00 85.62 96 ARG A C 1
ATOM 804 O O . ARG A 1 96 ? 1.424 10.185 3.371 1.00 85.62 96 ARG A O 1
ATOM 811 N N . HIS A 1 97 ? 0.673 8.186 4.082 1.00 87.44 97 HIS A N 1
ATOM 812 C CA . HIS A 1 97 ? -0.514 8.152 3.235 1.00 87.44 97 HIS A CA 1
ATOM 813 C C . HIS A 1 97 ? -1.756 7.817 4.039 1.00 87.44 97 HIS A C 1
ATOM 815 O O . HIS A 1 97 ? -1.708 7.008 4.971 1.00 87.44 97 HIS A O 1
ATOM 821 N N . TYR A 1 98 ? -2.883 8.390 3.623 1.00 87.62 98 TYR A N 1
ATOM 822 C CA . TYR A 1 98 ? -4.177 8.105 4.219 1.00 87.62 98 TYR A CA 1
ATOM 823 C C . TYR A 1 98 ? -5.097 7.431 3.200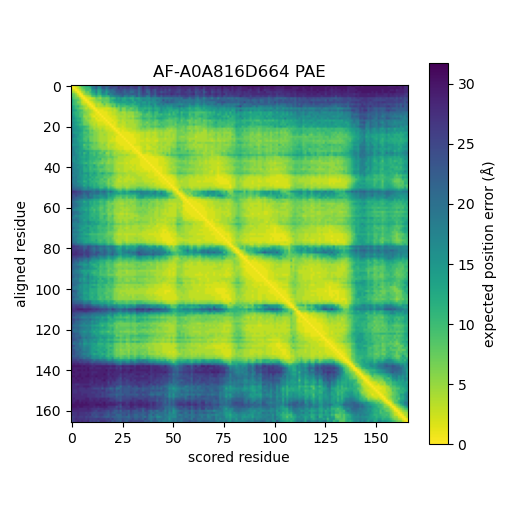 1.00 87.62 98 TYR A C 1
ATOM 825 O O . TYR A 1 98 ? -5.735 8.072 2.371 1.00 87.62 98 TYR A O 1
ATOM 833 N N . PHE A 1 99 ? -5.190 6.102 3.273 1.00 91.06 99 PHE A N 1
ATOM 834 C CA . PHE A 1 99 ? -5.939 5.292 2.308 1.00 91.06 99 PHE A CA 1
ATOM 835 C C . PHE A 1 99 ? -7.452 5.312 2.575 1.00 91.06 99 PHE A C 1
ATOM 837 O O . PHE A 1 99 ? -8.042 4.319 3.000 1.00 91.06 99 PHE A O 1
ATOM 844 N N . ILE A 1 100 ? -8.099 6.448 2.306 1.00 90.06 100 ILE A N 1
ATOM 845 C CA . ILE A 1 100 ? -9.537 6.704 2.525 1.00 90.06 100 ILE A CA 1
ATOM 846 C C . ILE A 1 100 ? -10.440 5.587 1.967 1.00 90.06 100 ILE A C 1
ATOM 848 O O . ILE A 1 100 ? -11.476 5.281 2.558 1.00 90.06 100 ILE A O 1
ATOM 852 N N . ASN A 1 101 ? -10.071 4.985 0.834 1.00 92.69 101 ASN A N 1
ATOM 853 C CA . ASN A 1 101 ? -10.862 3.961 0.145 1.00 92.69 101 ASN A CA 1
ATOM 854 C C . ASN A 1 101 ? -10.424 2.520 0.442 1.00 92.69 101 ASN A C 1
ATOM 856 O O . ASN A 1 101 ? -10.935 1.591 -0.191 1.00 92.69 101 ASN A O 1
ATOM 860 N N . LEU A 1 102 ? -9.530 2.316 1.413 1.00 92.75 102 LEU A N 1
ATOM 861 C CA . LEU A 1 102 ? -9.038 0.994 1.778 1.00 92.75 102 LEU A CA 1
ATOM 862 C C . LEU A 1 102 ? -10.177 0.119 2.310 1.00 92.75 102 LEU A C 1
ATOM 864 O O . LEU A 1 102 ? -10.822 0.451 3.301 1.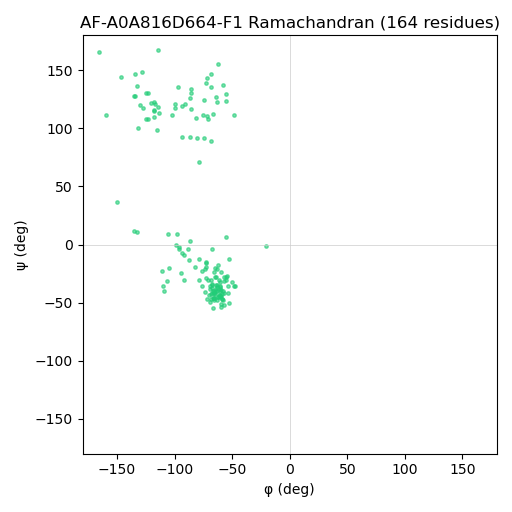00 92.75 102 LEU A O 1
ATOM 868 N N . LYS A 1 103 ? -10.389 -1.030 1.665 1.00 92.31 103 LYS A N 1
ATOM 869 C CA . LYS A 1 103 ? -11.405 -2.026 2.041 1.00 92.31 103 LYS A CA 1
ATOM 870 C C . LYS A 1 103 ? -10.805 -3.272 2.673 1.00 92.31 103 LYS A C 1
ATOM 872 O O . LYS A 1 103 ? -11.447 -3.899 3.514 1.00 92.31 103 LYS A O 1
ATOM 877 N N . SER A 1 104 ? -9.590 -3.643 2.272 1.00 91.31 104 SER A N 1
ATOM 878 C CA . SER A 1 104 ? -8.912 -4.846 2.759 1.00 91.31 104 SER A CA 1
ATOM 879 C C . SER A 1 104 ? -7.459 -4.569 3.114 1.00 91.31 104 SER A C 1
ATOM 881 O O . SER A 1 104 ? -6.685 -4.111 2.281 1.00 91.31 104 SER A O 1
ATOM 883 N N . CYS A 1 105 ? -7.057 -4.942 4.320 1.00 89.38 105 CYS A N 1
ATOM 884 C CA . CYS A 1 105 ? -5.689 -4.829 4.795 1.00 89.38 105 CYS A CA 1
ATOM 885 C C . CYS A 1 105 ? -5.246 -6.169 5.387 1.00 89.38 105 CYS A C 1
ATOM 887 O O . CYS A 1 105 ? -5.863 -6.678 6.323 1.00 89.38 105 CYS A O 1
ATOM 889 N N . LYS A 1 106 ? -4.199 -6.766 4.821 1.00 86.75 106 LYS A N 1
ATOM 890 C CA . LYS A 1 106 ? -3.604 -8.017 5.297 1.00 86.75 106 LYS A CA 1
ATOM 891 C C . LYS A 1 106 ? -2.137 -7.764 5.588 1.00 86.75 106 LYS A C 1
ATOM 893 O O . LYS A 1 106 ? -1.351 -7.542 4.673 1.00 86.75 106 LYS A O 1
ATOM 898 N N . LEU A 1 107 ? -1.793 -7.741 6.865 1.00 81.56 107 LEU A N 1
ATOM 899 C CA . LEU A 1 107 ? -0.476 -7.376 7.349 1.00 81.56 107 LEU A CA 1
ATOM 900 C C . LEU A 1 107 ? 0.132 -8.567 8.066 1.00 81.56 107 LEU A C 1
ATOM 902 O O . LEU A 1 107 ? -0.407 -9.057 9.046 1.00 81.56 107 LEU A O 1
ATOM 906 N N . LEU A 1 108 ? 1.287 -8.998 7.606 1.00 74.88 108 LEU A N 1
ATOM 907 C CA . LEU A 1 108 ? 2.212 -9.792 8.385 1.00 74.88 108 LEU A CA 1
ATOM 908 C C . LEU A 1 108 ? 3.227 -8.857 9.053 1.00 74.88 108 LEU A C 1
ATOM 910 O O . LEU A 1 108 ? 3.966 -8.142 8.371 1.00 74.88 108 LEU A O 1
ATOM 914 N N . LEU A 1 109 ? 3.250 -8.863 10.384 1.00 66.56 109 LEU A N 1
ATOM 915 C CA . LEU A 1 109 ? 4.076 -7.987 11.212 1.00 66.56 109 LEU A CA 1
ATOM 916 C C . LEU A 1 109 ? 4.917 -8.824 12.157 1.00 66.56 109 LEU A C 1
ATOM 918 O O . LEU A 1 109 ? 4.390 -9.707 12.827 1.00 66.56 109 LEU A O 1
ATOM 922 N N . ILE A 1 110 ? 6.222 -8.547 12.205 1.00 56.78 110 ILE A N 1
ATOM 923 C CA . ILE A 1 110 ? 7.138 -9.444 12.902 1.00 56.78 110 ILE A CA 1
ATOM 924 C C . ILE A 1 110 ? 7.691 -8.814 14.195 1.00 56.78 110 ILE A C 1
ATOM 926 O O . ILE A 1 110 ? 7.786 -9.554 15.163 1.00 56.78 110 ILE A O 1
ATOM 930 N N . TYR A 1 111 ? 7.970 -7.498 14.318 1.00 60.69 111 TYR A N 1
ATOM 931 C CA . TYR A 1 111 ? 8.715 -7.034 15.521 1.00 60.69 111 TYR A CA 1
ATOM 932 C C . TYR A 1 111 ? 8.494 -5.612 16.095 1.00 60.69 111 TYR A C 1
ATOM 934 O O . TYR A 1 111 ? 9.429 -5.028 16.640 1.00 60.69 111 TYR A O 1
ATOM 942 N N . SER A 1 112 ? 7.292 -5.015 16.104 1.00 65.44 112 SER A N 1
ATOM 943 C CA . SER A 1 112 ? 7.101 -3.811 16.954 1.00 65.44 112 SER A CA 1
ATOM 944 C C . SER A 1 112 ? 5.649 -3.476 17.303 1.00 65.44 112 SER A C 1
ATOM 946 O O . SER A 1 112 ? 4.897 -2.993 16.456 1.00 65.44 112 SER A O 1
ATOM 948 N N . MET A 1 113 ? 5.296 -3.626 18.586 1.00 67.56 113 MET A N 1
ATOM 949 C CA . MET A 1 113 ? 3.994 -3.220 19.142 1.00 67.56 113 MET A CA 1
ATOM 950 C C . MET A 1 113 ? 3.755 -1.710 19.064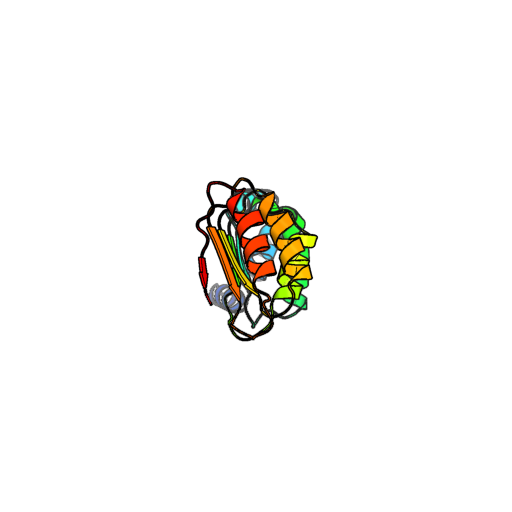 1.00 67.56 113 MET A C 1
ATOM 952 O O . MET A 1 113 ? 2.649 -1.268 18.778 1.00 67.56 113 MET A O 1
ATOM 956 N N . THR A 1 114 ? 4.791 -0.891 19.248 1.00 71.44 114 THR A N 1
ATOM 957 C CA . THR A 1 114 ? 4.655 0.570 19.157 1.00 71.44 114 THR A CA 1
ATOM 958 C C . THR A 1 114 ? 4.337 1.024 17.731 1.00 71.44 114 THR A C 1
ATOM 960 O O . THR A 1 114 ? 3.448 1.853 17.534 1.00 71.44 114 THR A O 1
ATOM 963 N N . LYS A 1 115 ? 4.993 0.442 16.716 1.00 72.12 115 LYS A N 1
ATOM 964 C CA . LYS A 1 115 ? 4.655 0.695 15.303 1.00 72.12 115 LYS A CA 1
ATOM 965 C C . LYS A 1 115 ? 3.266 0.163 14.954 1.00 72.12 115 LYS A C 1
ATOM 967 O O . LYS A 1 115 ? 2.520 0.856 14.265 1.00 72.12 115 LYS A O 1
ATOM 972 N N . LEU A 1 116 ? 2.919 -1.026 15.451 1.00 73.44 116 LEU A N 1
ATOM 973 C CA . LEU A 1 116 ? 1.603 -1.638 15.272 1.00 73.44 116 LEU A CA 1
ATOM 974 C C . LEU A 1 116 ? 0.488 -0.749 15.837 1.00 73.44 116 LEU A C 1
ATOM 976 O O . LEU A 1 116 ? -0.476 -0.485 15.129 1.00 73.44 116 LEU A O 1
ATOM 980 N N . ASN A 1 117 ? 0.643 -0.222 17.052 1.00 74.38 117 ASN A N 1
ATOM 981 C CA . ASN A 1 117 ? -0.348 0.657 17.677 1.00 74.38 117 ASN A CA 1
ATOM 982 C C . ASN A 1 117 ? -0.592 1.926 16.855 1.00 74.38 117 ASN A C 1
ATOM 984 O O . ASN A 1 117 ? -1.733 2.358 16.707 1.00 74.38 117 ASN A O 1
ATOM 988 N N . ASN A 1 118 ? 0.461 2.506 16.273 1.00 77.12 118 ASN A N 1
ATOM 989 C CA . ASN A 1 118 ? 0.322 3.661 15.384 1.00 77.12 118 ASN A CA 1
ATOM 990 C C . ASN A 1 118 ? -0.442 3.303 14.101 1.00 77.12 118 ASN A C 1
ATOM 992 O O . ASN A 1 118 ? -1.379 4.012 13.733 1.00 77.12 118 ASN A O 1
ATOM 996 N N . ILE A 1 119 ? -0.094 2.174 13.473 1.00 79.50 119 ILE A N 1
ATOM 997 C CA . ILE A 1 119 ? -0.791 1.665 12.284 1.00 79.50 119 ILE A CA 1
ATOM 998 C C . ILE A 1 119 ? -2.266 1.401 12.608 1.00 79.50 119 ILE A C 1
ATOM 1000 O O . ILE A 1 119 ? -3.145 1.803 11.857 1.00 79.50 119 ILE A O 1
ATOM 1004 N N . ILE A 1 120 ? -2.558 0.777 13.747 1.00 77.69 120 ILE A N 1
ATOM 1005 C CA . ILE A 1 120 ? -3.924 0.448 14.157 1.00 77.69 120 ILE A CA 1
ATOM 1006 C C . ILE A 1 120 ? -4.750 1.693 14.443 1.00 77.69 120 ILE A C 1
ATOM 1008 O O . ILE A 1 120 ? -5.904 1.737 14.034 1.00 77.69 120 ILE A O 1
ATOM 1012 N N . LYS A 1 121 ? -4.184 2.724 15.078 1.00 79.25 121 LYS A N 1
ATOM 1013 C CA . LYS A 1 121 ? -4.880 4.009 15.253 1.00 79.25 121 LYS A CA 1
ATOM 1014 C C . LYS A 1 121 ? -5.257 4.629 13.907 1.00 79.25 121 LYS A C 1
ATOM 1016 O O . LYS A 1 121 ? -6.374 5.104 13.750 1.00 79.25 121 LYS A O 1
ATOM 1021 N N . GLN A 1 122 ? -4.350 4.591 12.930 1.00 81.12 122 GLN A N 1
ATOM 1022 C CA . GLN A 1 122 ? -4.616 5.099 11.580 1.00 81.12 122 GLN A CA 1
ATOM 1023 C C . GLN A 1 122 ? -5.682 4.264 10.862 1.00 81.12 122 GLN A C 1
ATOM 1025 O O . GLN A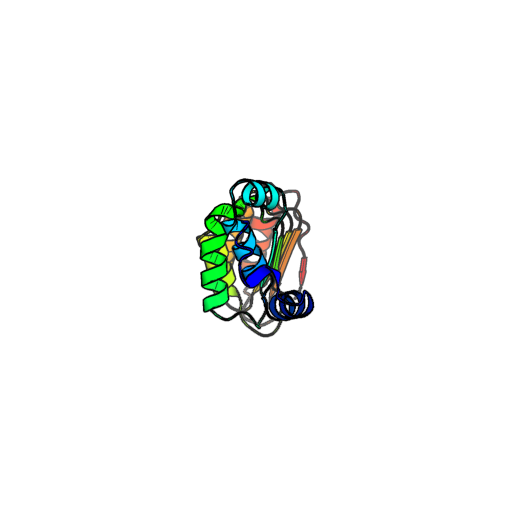 1 122 ? -6.631 4.820 10.318 1.00 81.12 122 GLN A O 1
ATOM 1030 N N . ILE A 1 123 ? -5.565 2.936 10.923 1.00 83.12 123 ILE A N 1
ATOM 1031 C CA . ILE A 1 123 ? -6.537 1.978 10.383 1.00 83.12 123 ILE A CA 1
ATOM 1032 C C . ILE A 1 123 ? -7.910 2.146 11.045 1.00 83.12 123 ILE A C 1
ATOM 1034 O O . ILE A 1 123 ? -8.931 2.037 10.372 1.00 83.12 123 ILE A O 1
ATOM 1038 N N . GLY A 1 124 ? -7.943 2.460 12.339 1.00 76.31 124 GLY A N 1
ATOM 1039 C CA . GLY A 1 124 ? -9.163 2.674 13.107 1.00 76.31 124 GLY A CA 1
ATOM 1040 C C . GLY A 1 124 ? -9.998 3.858 12.620 1.00 76.31 124 GLY A C 1
ATOM 1041 O O . GLY A 1 124 ? -11.202 3.870 12.851 1.00 76.31 124 GLY A O 1
ATOM 1042 N N . ASN A 1 125 ? -9.390 4.803 11.899 1.00 81.06 125 ASN A N 1
ATOM 1043 C CA . ASN A 1 125 ? -10.081 5.943 11.294 1.00 81.06 125 ASN A CA 1
ATOM 1044 C C . ASN A 1 125 ? -10.618 5.637 9.876 1.00 81.06 125 ASN A C 1
ATOM 1046 O O . ASN A 1 125 ? -11.274 6.481 9.261 1.00 81.06 125 ASN A O 1
ATOM 1050 N N . LEU A 1 126 ? -10.352 4.442 9.327 1.00 84.31 126 LEU A N 1
ATOM 1051 C CA . LEU A 1 126 ? -10.738 4.060 7.966 1.00 84.31 126 LEU A CA 1
ATOM 1052 C C . LEU A 1 126 ? -12.157 3.478 7.923 1.00 84.31 126 LEU A C 1
ATOM 1054 O O . LEU A 1 126 ? -12.366 2.270 8.008 1.00 84.31 126 LEU A O 1
ATOM 1058 N N . ASN A 1 127 ? -13.142 4.341 7.679 1.00 84.06 127 ASN A N 1
ATOM 1059 C CA . ASN A 1 127 ? -14.568 3.978 7.658 1.00 84.06 127 ASN A CA 1
ATOM 1060 C C . ASN A 1 127 ? -14.968 2.956 6.574 1.00 84.06 127 ASN A C 1
ATOM 1062 O O . ASN A 1 127 ? -16.054 2.385 6.636 1.00 84.06 127 ASN A O 1
ATOM 1066 N N . LYS A 1 128 ? -14.136 2.762 5.541 1.00 87.88 128 LYS A N 1
ATOM 1067 C CA . LYS A 1 128 ? -14.402 1.839 4.421 1.00 87.88 128 LYS A CA 1
ATOM 1068 C C . LYS A 1 128 ? -13.759 0.464 4.601 1.00 87.88 128 LYS A C 1
ATOM 1070 O O . LYS A 1 128 ? -13.975 -0.412 3.761 1.00 87.88 128 LYS A O 1
ATOM 1075 N N . LEU A 1 129 ? -12.991 0.267 5.672 1.00 86.38 129 LEU A N 1
ATOM 1076 C CA . LEU A 1 129 ? -12.277 -0.975 5.910 1.00 86.38 129 LEU A CA 1
ATOM 1077 C C . LEU A 1 129 ? -13.236 -2.078 6.364 1.00 86.38 129 LEU A C 1
ATOM 1079 O O . LEU A 1 129 ? -13.940 -1.951 7.361 1.00 86.38 129 LEU A O 1
ATOM 1083 N N . VAL A 1 130 ? -13.228 -3.187 5.631 1.00 86.31 130 VAL A N 1
ATOM 1084 C CA . VAL A 1 130 ? -14.074 -4.360 5.892 1.00 86.31 130 VAL A CA 1
ATOM 1085 C C . VAL A 1 130 ? -13.236 -5.523 6.415 1.00 86.31 130 VAL A C 1
ATOM 1087 O O . VAL A 1 130 ? -13.643 -6.252 7.320 1.00 86.31 130 VAL A O 1
ATOM 1090 N N . ILE A 1 131 ? -12.045 -5.705 5.844 1.00 84.00 131 ILE A N 1
ATOM 1091 C CA . ILE A 1 131 ? -11.164 -6.830 6.152 1.00 84.00 131 ILE A CA 1
ATOM 1092 C C . ILE A 1 131 ? -9.875 -6.290 6.753 1.00 84.00 131 ILE A C 1
ATOM 1094 O O . ILE A 1 131 ? -9.144 -5.555 6.092 1.00 84.00 131 ILE A O 1
ATOM 1098 N N . LEU A 1 132 ? -9.570 -6.720 7.975 1.00 84.19 132 LEU A N 1
ATOM 1099 C CA . LEU A 1 132 ? -8.267 -6.535 8.598 1.00 84.19 132 LEU A CA 1
ATOM 1100 C C . LEU A 1 132 ? -7.756 -7.887 9.093 1.00 84.19 132 LEU A C 1
ATOM 1102 O O . LEU A 1 132 ? -8.366 -8.522 9.953 1.00 84.19 132 LEU A O 1
ATOM 1106 N N . GLN A 1 133 ? -6.631 -8.328 8.543 1.00 81.12 133 GLN A N 1
ATOM 1107 C CA . GLN A 1 133 ? -5.929 -9.525 8.994 1.00 81.12 133 GLN A CA 1
ATOM 1108 C C . GLN A 1 133 ? -4.534 -9.115 9.421 1.00 81.12 133 GLN A C 1
ATOM 1110 O O . GLN A 1 133 ? -3.792 -8.549 8.622 1.00 81.12 133 GLN A O 1
ATOM 1115 N N . ILE A 1 134 ? -4.197 -9.387 10.676 1.00 76.69 134 ILE A N 1
ATOM 1116 C CA . ILE A 1 134 ? -2.863 -9.149 11.209 1.00 76.69 134 ILE A CA 1
ATOM 1117 C C . ILE A 1 134 ? -2.306 -10.504 11.620 1.00 76.69 134 ILE A C 1
ATOM 1119 O O . ILE A 1 134 ? -2.852 -11.174 12.495 1.00 76.69 134 ILE A O 1
ATOM 1123 N N . TYR A 1 135 ? -1.252 -10.915 10.930 1.00 73.69 135 TYR A N 1
ATOM 1124 C CA . TYR A 1 135 ? -0.504 -12.129 11.190 1.00 73.69 135 TYR A CA 1
ATOM 1125 C C . TYR A 1 135 ? 0.740 -11.747 11.979 1.00 73.69 135 TYR A C 1
ATOM 1127 O O . TYR A 1 135 ? 1.558 -10.956 11.503 1.00 73.69 135 TYR A O 1
ATOM 1135 N N . GLN A 1 136 ? 0.881 -12.317 13.167 1.00 66.44 136 GLN A N 1
ATOM 1136 C CA . GLN A 1 136 ? 2.064 -12.150 13.994 1.00 66.44 136 GLN A CA 1
ATOM 1137 C C . GLN A 1 136 ? 2.590 -13.546 14.325 1.00 66.44 136 GLN A C 1
ATOM 1139 O O . GLN A 1 136 ? 1.930 -14.253 15.079 1.00 66.44 136 GLN A O 1
ATOM 1144 N N . PRO A 1 137 ? 3.722 -13.977 13.742 1.00 57.62 137 PRO A N 1
ATOM 1145 C CA . PRO A 1 137 ? 4.268 -15.293 14.041 1.00 57.62 137 PRO A CA 1
ATOM 1146 C C . PRO A 1 137 ? 4.674 -15.363 15.519 1.00 57.62 137 PRO A C 1
ATOM 1148 O O . PRO A 1 137 ? 5.411 -14.495 15.993 1.00 57.62 137 PRO A O 1
ATOM 1151 N N . ASP A 1 138 ? 4.179 -16.385 16.224 1.00 52.06 138 ASP A N 1
ATOM 1152 C CA . ASP A 1 138 ? 4.389 -16.614 17.658 1.00 52.06 138 ASP A CA 1
ATOM 1153 C C . ASP A 1 138 ? 5.873 -16.489 18.053 1.00 52.06 138 ASP A C 1
ATOM 1155 O O . ASP A 1 138 ? 6.712 -17.334 17.724 1.00 52.06 138 ASP A O 1
ATOM 1159 N N . ARG A 1 139 ? 6.191 -15.436 18.815 1.00 47.59 139 ARG A N 1
ATOM 1160 C CA . ARG A 1 139 ? 7.307 -15.420 19.765 1.00 47.59 139 ARG A CA 1
ATOM 1161 C C . ARG A 1 139 ? 6.835 -14.790 21.074 1.00 47.59 139 ARG A C 1
ATOM 1163 O O . ARG A 1 139 ? 6.265 -13.704 21.066 1.00 47.59 139 ARG A O 1
ATOM 1170 N N . SER A 1 140 ? 7.082 -15.543 22.143 1.00 46.81 140 SER A N 1
ATOM 1171 C CA . SER A 1 140 ? 6.882 -15.412 23.602 1.00 46.81 140 SER A CA 1
ATOM 1172 C C . SER A 1 140 ? 6.683 -14.054 24.301 1.00 46.81 140 SER A C 1
ATOM 1174 O O . SER A 1 140 ? 6.484 -14.062 25.512 1.00 46.81 140 SER A O 1
ATOM 1176 N N . ASP A 1 141 ? 6.704 -12.909 23.623 1.00 49.16 141 ASP A N 1
ATOM 1177 C CA . ASP A 1 141 ? 6.814 -11.595 24.280 1.00 49.16 141 ASP A CA 1
ATOM 1178 C C . ASP A 1 141 ? 5.487 -10.805 24.291 1.00 49.16 141 ASP A C 1
ATOM 1180 O O . ASP A 1 141 ? 5.433 -9.628 24.660 1.00 49.16 141 ASP A O 1
ATOM 1184 N N . LEU A 1 142 ? 4.385 -11.446 23.893 1.00 47.16 142 LEU A N 1
ATOM 1185 C CA . LEU A 1 142 ? 3.035 -10.895 24.002 1.00 47.16 142 LEU A CA 1
ATOM 1186 C C . LEU A 1 142 ? 2.509 -11.070 25.432 1.00 47.16 142 LEU A C 1
ATOM 1188 O O . LEU A 1 142 ? 1.869 -12.070 25.746 1.00 47.16 142 LEU A O 1
ATOM 1192 N N . ASN A 1 143 ? 2.725 -10.071 26.289 1.00 49.78 143 ASN A N 1
ATOM 1193 C CA . ASN A 1 143 ? 1.916 -9.929 27.502 1.00 49.78 143 ASN A CA 1
ATOM 1194 C C . ASN A 1 143 ? 0.427 -9.865 27.110 1.00 49.78 143 ASN A C 1
ATOM 1196 O O . ASN A 1 143 ? 0.051 -9.054 26.260 1.00 49.78 143 ASN A O 1
ATOM 1200 N N . GLU A 1 144 ? -0.412 -10.690 27.745 1.00 51.06 144 GLU A N 1
ATOM 1201 C CA . GLU A 1 144 ? -1.855 -10.832 27.466 1.00 51.06 144 GLU A CA 1
ATOM 1202 C C . GLU A 1 144 ? -2.604 -9.486 27.425 1.00 51.06 144 GLU A C 1
ATOM 1204 O O . GLU A 1 144 ? -3.479 -9.290 26.582 1.00 51.06 144 GLU A O 1
ATOM 1209 N N . ASN A 1 145 ? -2.164 -8.505 28.222 1.00 50.12 145 ASN A N 1
ATOM 1210 C CA . ASN A 1 145 ? -2.711 -7.144 28.247 1.00 50.12 145 ASN A CA 1
ATOM 1211 C C . ASN A 1 145 ? -2.684 -6.415 26.887 1.00 50.12 145 ASN A C 1
ATOM 1213 O O . ASN A 1 145 ? -3.560 -5.597 26.614 1.00 50.12 145 ASN A O 1
ATOM 1217 N N . ASN A 1 146 ? -1.706 -6.699 26.022 1.00 51.84 146 ASN A N 1
ATOM 1218 C CA . ASN A 1 146 ? -1.580 -6.018 24.728 1.00 51.84 146 ASN A CA 1
ATOM 1219 C C . ASN A 1 146 ? -2.560 -6.577 23.685 1.00 51.84 146 ASN A C 1
ATOM 1221 O O . ASN A 1 146 ? -3.040 -5.838 22.825 1.00 51.84 146 ASN A O 1
ATOM 1225 N N . ASN A 1 147 ? -2.899 -7.868 23.774 1.00 53.50 147 ASN A N 1
ATOM 1226 C CA . ASN A 1 147 ? -3.908 -8.479 22.907 1.00 53.50 147 ASN A CA 1
ATOM 1227 C C . ASN A 1 147 ? -5.304 -7.930 23.206 1.00 53.50 147 ASN A C 1
ATOM 1229 O O . ASN A 1 147 ? -6.089 -7.724 22.279 1.00 53.50 147 ASN A O 1
ATOM 1233 N N . ASP A 1 148 ? -5.592 -7.628 24.470 1.00 53.91 148 ASP A N 1
ATOM 1234 C CA . ASP A 1 148 ? -6.854 -7.013 24.874 1.00 53.91 148 ASP A CA 1
ATOM 1235 C C . ASP A 1 148 ? -6.995 -5.582 24.347 1.00 53.91 148 ASP A C 1
ATOM 1237 O O . ASP A 1 148 ? -8.082 -5.191 23.922 1.00 53.91 148 ASP A O 1
ATOM 1241 N N . GLU A 1 149 ? -5.913 -4.800 24.304 1.00 53.97 149 GLU A N 1
ATOM 1242 C CA . GLU A 1 149 ? -5.932 -3.443 23.746 1.00 53.97 149 GLU A CA 1
ATOM 1243 C C . GLU A 1 149 ? -6.096 -3.453 22.217 1.00 53.97 149 GLU A C 1
ATOM 1245 O O . GLU A 1 149 ? -6.936 -2.727 21.683 1.00 53.97 149 GLU A O 1
ATOM 1250 N N . LEU A 1 150 ? -5.384 -4.342 21.513 1.00 55.50 150 LEU A N 1
ATOM 1251 C CA . LEU A 1 150 ? -5.548 -4.563 20.070 1.00 55.50 150 LEU A CA 1
ATOM 1252 C C . LEU A 1 150 ? -6.980 -4.981 19.728 1.00 55.50 150 LEU A C 1
ATOM 1254 O O . LEU A 1 150 ? -7.606 -4.428 18.825 1.00 55.50 150 LEU A O 1
ATOM 1258 N N . THR A 1 151 ? -7.519 -5.929 20.488 1.00 56.03 151 THR A N 1
ATOM 1259 C CA . THR A 1 151 ? -8.882 -6.427 20.305 1.00 56.03 151 THR A CA 1
ATOM 1260 C C . THR A 1 151 ? -9.903 -5.331 20.614 1.00 56.03 151 THR A C 1
ATOM 1262 O O . THR A 1 151 ? -10.845 -5.150 19.849 1.00 56.03 151 THR A O 1
ATOM 1265 N N . ARG A 1 152 ? -9.696 -4.514 21.657 1.00 53.53 152 ARG A N 1
ATOM 1266 C CA . ARG A 1 152 ? -10.572 -3.373 21.988 1.00 53.53 152 ARG A CA 1
ATOM 1267 C C . ARG A 1 152 ? -10.558 -2.271 20.930 1.00 53.53 152 ARG A C 1
ATOM 1269 O O . ARG A 1 152 ? -11.638 -1.836 20.541 1.00 53.53 152 ARG A O 1
ATOM 1276 N N . ILE A 1 153 ? -9.386 -1.836 20.454 1.00 52.31 153 ILE A N 1
ATOM 1277 C CA . ILE A 1 153 ? -9.272 -0.769 19.435 1.00 52.31 15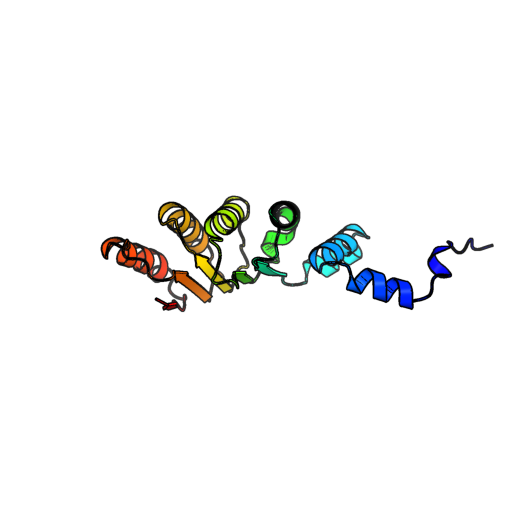3 ILE A CA 1
ATOM 1278 C C . ILE A 1 153 ? -9.897 -1.206 18.104 1.00 52.31 153 ILE A C 1
ATOM 1280 O O . ILE A 1 153 ? -10.380 -0.378 17.332 1.00 52.31 153 ILE A O 1
ATOM 1284 N N . LEU A 1 154 ? -9.903 -2.508 17.825 1.00 52.69 154 LEU A N 1
ATOM 1285 C CA . LEU A 1 154 ? -10.447 -3.029 16.582 1.00 52.69 154 LEU A CA 1
ATOM 1286 C C . LEU A 1 154 ? -11.936 -3.407 16.674 1.00 52.69 154 LEU A C 1
ATOM 1288 O O . LEU A 1 154 ? -12.653 -3.256 15.688 1.00 52.69 154 LEU A O 1
ATOM 1292 N N . LEU A 1 155 ? -12.434 -3.829 17.842 1.00 49.44 155 LEU A N 1
ATOM 1293 C CA . LEU A 1 155 ? -13.858 -4.127 18.072 1.00 49.44 155 LEU A CA 1
ATOM 1294 C C . LEU A 1 155 ? -14.745 -2.875 18.163 1.00 49.44 155 LEU A C 1
ATOM 1296 O O . LEU A 1 155 ? -15.951 -2.966 17.931 1.00 49.44 155 LEU A O 1
ATOM 1300 N N . THR A 1 156 ? -14.188 -1.700 18.463 1.00 47.94 156 THR A N 1
ATOM 1301 C CA . THR A 1 156 ? -14.929 -0.426 18.405 1.00 47.94 156 THR A CA 1
ATOM 1302 C C . THR A 1 156 ? -15.379 -0.065 16.984 1.00 47.94 156 THR A C 1
ATOM 1304 O O . THR A 1 156 ? -16.358 0.666 16.826 1.00 47.94 156 THR A O 1
ATOM 1307 N N . ASN A 1 157 ? -14.753 -0.636 15.950 1.00 48.19 157 ASN A N 1
ATOM 1308 C CA . ASN A 1 157 ? -15.172 -0.514 14.555 1.00 48.19 157 ASN A CA 1
ATOM 1309 C C . ASN A 1 157 ? -16.084 -1.690 14.164 1.00 48.19 157 ASN A C 1
ATOM 1311 O O . ASN A 1 157 ? -15.632 -2.754 13.746 1.00 48.19 157 ASN A O 1
ATOM 1315 N N . LYS A 1 158 ? -17.399 -1.480 14.314 1.00 45.28 158 LYS A N 1
ATOM 1316 C CA . LYS A 1 158 ? -18.501 -2.471 14.269 1.00 45.28 158 LYS A CA 1
ATOM 1317 C C . LYS A 1 158 ? -18.644 -3.366 13.014 1.00 45.28 158 LYS A C 1
ATOM 1319 O O . LYS A 1 158 ? -19.613 -4.116 12.940 1.00 45.28 158 LYS A O 1
ATOM 1324 N N . SER A 1 159 ? -17.732 -3.345 12.043 1.00 44.91 159 SER A N 1
ATOM 1325 C CA . SER A 1 159 ? -17.828 -4.136 10.798 1.00 44.91 159 SER A CA 1
ATOM 1326 C C . SER A 1 159 ? -16.559 -4.901 10.407 1.00 44.91 159 SER A C 1
ATOM 1328 O O . SER A 1 159 ? -16.476 -5.401 9.286 1.00 44.91 159 SER A O 1
ATOM 1330 N N . LEU A 1 160 ? -15.560 -4.996 11.288 1.00 51.75 160 LEU A N 1
ATOM 1331 C CA . LEU A 1 160 ? -14.297 -5.662 10.964 1.00 51.75 160 LEU A CA 1
ATOM 1332 C C . LEU A 1 160 ? -14.371 -7.173 11.218 1.00 51.75 160 LEU A C 1
ATOM 1334 O O . LEU A 1 160 ? -14.490 -7.627 12.355 1.00 51.75 160 LEU A O 1
ATOM 1338 N N . SER A 1 161 ? -14.226 -7.972 10.155 1.00 49.78 161 SER A N 1
ATOM 1339 C CA . SER A 1 161 ? -13.945 -9.408 10.288 1.00 49.78 161 SER A CA 1
ATOM 1340 C C . SER A 1 161 ? -12.488 -9.589 10.707 1.00 49.78 161 SER A C 1
ATOM 1342 O O . SER A 1 161 ? -11.600 -9.685 9.854 1.00 49.78 161 SER A O 1
ATOM 1344 N N . LEU A 1 162 ? -12.245 -9.656 12.014 1.00 52.53 162 LEU A N 1
ATOM 1345 C CA . LEU A 1 162 ? -10.908 -9.852 12.555 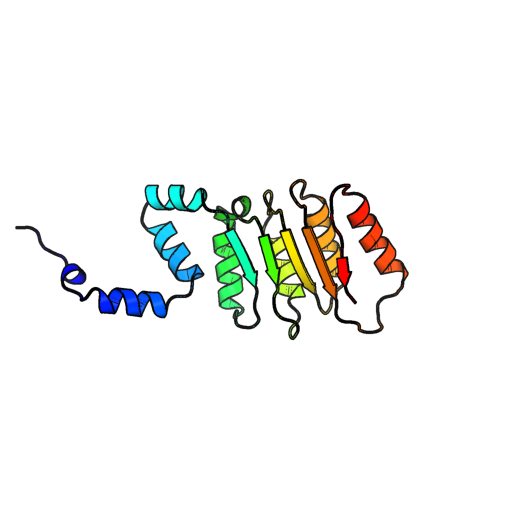1.00 52.53 162 LEU A CA 1
ATOM 1346 C C . LEU A 1 162 ? -10.524 -11.323 12.640 1.00 52.53 162 LEU A C 1
ATOM 1348 O O . LEU A 1 162 ? -11.247 -12.148 13.194 1.00 52.53 162 LEU A O 1
ATOM 1352 N N . ARG A 1 163 ? -9.338 -11.641 12.122 1.00 51.44 163 ARG A N 1
ATOM 1353 C CA . ARG A 1 163 ? -8.658 -12.911 12.384 1.00 51.44 163 ARG A CA 1
ATOM 1354 C C . ARG A 1 163 ? -7.217 -12.602 12.761 1.00 51.44 163 ARG A C 1
ATOM 1356 O O . ARG A 1 163 ? -6.407 -12.320 11.881 1.00 51.44 163 ARG A O 1
ATOM 1363 N N . VAL A 1 164 ? -6.933 -12.631 14.061 1.00 49.50 164 VAL A N 1
ATOM 1364 C CA . VAL A 1 164 ? -5.561 -12.750 14.565 1.00 49.50 164 VAL A CA 1
ATOM 1365 C C . VAL A 1 164 ? -5.230 -14.233 14.499 1.00 49.50 164 VAL A C 1
ATOM 1367 O O . VAL A 1 164 ? -5.831 -15.037 15.209 1.00 49.50 164 VAL A O 1
ATOM 1370 N N . LEU A 1 165 ? -4.360 -14.606 13.568 1.00 44.72 165 LEU A N 1
ATOM 1371 C CA . LEU A 1 165 ? -3.886 -15.980 13.434 1.00 44.72 165 LEU A CA 1
ATOM 1372 C C . LEU A 1 165 ? -2.511 -16.042 14.098 1.00 44.72 165 LEU A C 1
ATOM 1374 O O . LEU A 1 165 ? -1.614 -15.306 13.681 1.00 44.72 165 LEU A O 1
ATOM 1378 N N . LYS A 1 166 ? -2.423 -16.855 15.156 1.00 41.25 166 LYS A N 1
ATOM 1379 C CA . LYS A 1 166 ? -1.169 -17.235 15.814 1.00 41.25 166 LYS A CA 1
ATOM 1380 C C . LYS A 1 166 ? -0.363 -18.155 14.897 1.00 41.25 166 LYS A C 1
ATOM 1382 O O . LYS A 1 166 ? -1.012 -18.987 14.215 1.00 41.25 166 LYS A O 1
#

Foldseek 3Di:
DDPDDPVVVDDVVVVVVVVVPDDVLRVLVVQCPPDPVSVVVSLVAADEAEDEPPDDPVNLVVVLVVCVVNLQSHQEYAYDDPPDACLVSLLVNLVRGQNLNHAEYADEHEDDLVSVVVSLVSVLPRLNYQEDEYEYPDDDPDDVVSVVVSCVSVVVNPRYPYDHDD

Secondary structure (DSSP, 8-state):
-----TTTTS-HHHHHHHHHHS-HHHHHHHHHTT-HHHHHHHHTSPEEEEE-TT--HHHHHHHHHHHTTTGGGEEEEEE--TTS--HHHHHHHHHH---TT--EEEEE--S-HHHHHHHHHHHHT-TT--EEEEE----S---HHHHHHHHHHHHTSTT-EEEEE-

Nearest PDB structures (foldseek):
  1zp3-assembly2_C  TM=3.771E-01  e=8.383E-01  Escherichia coli